Protein AF-A0A6J4FBE4-F1 (afdb_monomer)

pLDDT: mean 83.3, std 17.97, range [42.16, 98.12]

Sequence (80 aa):
MTVSDTRPWQPEAMITPRIPIPEIEVQHAARRLVTLFGCAARTEAAERAARLARLARWPEHDVAMRVLTVVETLAEGRNA

Foldseek 3Di:
DDDDPPDDDDPPPPPPPPPQDDLVVLLVLLVVLCVVQPVCSLVVLVVVLVVCVVVVVVSVSVSSVSSNVSNVVVNVVVVD

Solvent-accessible surface area (backbone atoms only — not comparable to full-atom values): 4790 Å² total; per-residue (Å²): 138,84,86,80,86,77,73,78,86,70,81,75,81,72,69,72,77,76,75,73,82,53,68,69,57,40,52,51,52,20,52,51,39,37,71,76,44,48,90,50,25,55,59,55,32,49,53,50,23,52,52,26,54,77,68,69,37,56,77,60,20,56,52,31,48,55,21,34,53,50,34,49,54,56,55,54,66,73,76,112

Structure (mmCIF, N/CA/C/O backbone):
data_AF-A0A6J4FBE4-F1
#
_entry.id   AF-A0A6J4FBE4-F1
#
loop_
_atom_site.group_PDB
_atom_site.id
_atom_site.type_symbol
_atom_site.label_atom_id
_atom_site.label_alt_id
_atom_site.label_comp_id
_atom_site.label_asym_id
_atom_site.label_entity_id
_atom_site.label_seq_id
_atom_site.pdbx_PDB_ins_code
_atom_site.Cartn_x
_atom_site.Cartn_y
_atom_site.Cartn_z
_atom_site.occupancy
_atom_site.B_iso_or_equiv
_atom_site.auth_seq_id
_atom_site.auth_comp_id
_atom_site.auth_asym_id
_atom_site.auth_atom_id
_atom_site.pdbx_PDB_model_num
ATOM 1 N N . MET A 1 1 ? 25.995 -41.945 -41.390 1.00 42.16 1 MET A N 1
ATOM 2 C CA . MET A 1 1 ? 25.710 -40.552 -41.791 1.00 42.16 1 MET A CA 1
ATOM 3 C C . MET A 1 1 ? 24.945 -39.892 -40.661 1.00 42.16 1 MET A C 1
ATOM 5 O O . MET A 1 1 ? 24.054 -40.514 -40.100 1.00 42.16 1 MET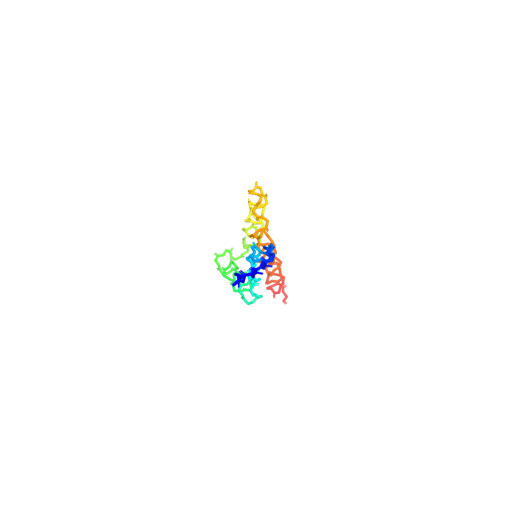 A O 1
ATOM 9 N N . THR A 1 2 ? 25.423 -38.723 -40.258 1.00 46.66 2 THR A N 1
ATOM 10 C CA . THR A 1 2 ? 25.212 -38.068 -38.963 1.00 46.66 2 THR A CA 1
ATOM 11 C C . THR A 1 2 ? 23.848 -37.383 -38.872 1.00 46.66 2 THR A C 1
ATOM 13 O O . THR A 1 2 ? 23.423 -36.720 -39.811 1.00 46.66 2 THR A O 1
ATOM 16 N N . VAL A 1 3 ? 23.182 -37.553 -37.729 1.00 55.00 3 VAL A N 1
ATOM 17 C CA . VAL A 1 3 ? 21.960 -36.853 -37.312 1.00 55.00 3 VAL A CA 1
ATOM 18 C C . VAL A 1 3 ? 22.214 -35.347 -37.177 1.00 55.00 3 VAL A C 1
ATOM 20 O O . VAL A 1 3 ? 23.122 -34.934 -36.459 1.00 55.00 3 VAL A O 1
ATOM 23 N N . SER A 1 4 ? 21.398 -34.525 -37.832 1.00 50.66 4 SER A N 1
ATOM 24 C CA . SER A 1 4 ? 21.334 -33.078 -37.598 1.00 50.66 4 SER A CA 1
ATOM 25 C C . SER A 1 4 ? 19.990 -32.745 -36.957 1.00 50.66 4 SER A C 1
ATOM 27 O O . SER A 1 4 ? 19.039 -32.369 -37.633 1.00 50.66 4 SER A O 1
ATOM 29 N N . ASP A 1 5 ? 19.914 -32.919 -35.634 1.00 53.94 5 ASP A N 1
ATOM 30 C CA . ASP A 1 5 ? 18.827 -32.399 -34.795 1.00 53.94 5 ASP A CA 1
ATOM 31 C C . ASP A 1 5 ? 19.072 -30.895 -34.584 1.00 53.94 5 ASP A C 1
ATOM 33 O O . ASP A 1 5 ? 19.563 -30.444 -33.552 1.00 53.94 5 ASP A O 1
ATOM 37 N N . THR A 1 6 ? 18.823 -30.093 -35.619 1.00 60.88 6 THR A N 1
ATOM 38 C CA . THR A 1 6 ? 18.793 -28.631 -35.502 1.00 60.88 6 THR A CA 1
ATOM 39 C C . THR A 1 6 ? 17.464 -28.216 -34.885 1.00 60.88 6 THR A C 1
ATOM 41 O O . THR A 1 6 ? 16.526 -27.866 -35.601 1.00 60.88 6 THR A O 1
ATOM 44 N N . ARG A 1 7 ? 17.362 -28.247 -33.551 1.00 63.5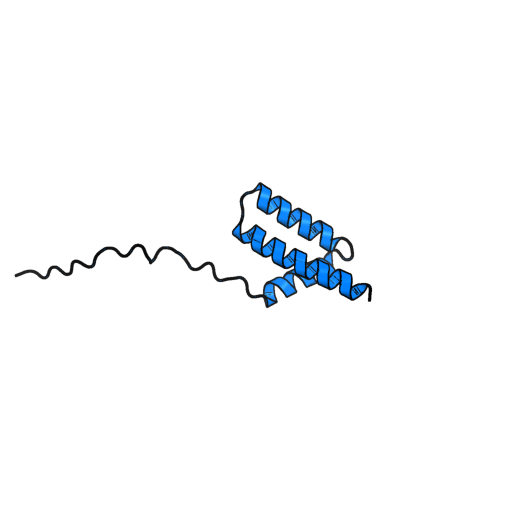3 7 ARG A N 1
ATOM 45 C CA . ARG A 1 7 ? 16.289 -27.512 -32.869 1.00 63.53 7 ARG A CA 1
ATOM 46 C C . ARG A 1 7 ? 16.625 -26.021 -32.913 1.00 63.53 7 ARG A C 1
ATOM 48 O O . ARG A 1 7 ? 17.675 -25.640 -32.393 1.00 63.53 7 ARG A O 1
ATOM 55 N N . PRO A 1 8 ? 15.784 -25.173 -33.527 1.00 63.19 8 PRO A N 1
ATOM 56 C CA . PRO A 1 8 ? 15.990 -23.736 -33.480 1.00 63.19 8 PRO A CA 1
ATOM 57 C C . PRO A 1 8 ? 15.894 -23.261 -32.027 1.00 63.19 8 PRO A C 1
ATOM 59 O O . PRO A 1 8 ? 15.020 -23.690 -31.272 1.00 63.19 8 PRO A O 1
ATOM 62 N N . TRP A 1 9 ? 16.830 -22.396 -31.642 1.00 59.22 9 TRP A N 1
ATOM 63 C CA . TRP A 1 9 ? 16.846 -21.716 -30.352 1.00 59.22 9 TRP A CA 1
ATOM 64 C C . TRP A 1 9 ? 15.484 -21.052 -30.108 1.00 59.22 9 TRP A C 1
ATOM 66 O O . TRP A 1 9 ? 15.049 -20.227 -30.910 1.00 59.22 9 TRP A O 1
ATOM 76 N N . GLN A 1 10 ? 14.795 -21.448 -29.035 1.00 59.88 10 GLN A N 1
ATOM 77 C CA . GLN A 1 10 ? 13.508 -20.875 -28.652 1.00 59.88 10 GLN A CA 1
ATOM 78 C C . GLN A 1 10 ? 13.730 -19.732 -27.641 1.00 59.88 10 GLN A C 1
ATOM 80 O O . GLN A 1 10 ? 14.122 -20.011 -26.506 1.00 59.88 10 GLN A O 1
ATOM 85 N N . PRO A 1 11 ? 13.480 -18.455 -28.005 1.00 58.59 11 PRO A N 1
ATOM 86 C CA . PRO A 1 11 ? 13.625 -17.302 -27.099 1.00 58.59 11 PRO A CA 1
ATOM 87 C C . PRO A 1 11 ? 12.637 -17.290 -25.922 1.00 58.59 11 PRO A C 1
ATOM 89 O O . PRO A 1 11 ? 12.742 -16.462 -25.019 1.00 58.59 11 PRO A O 1
ATOM 92 N N . GLU A 1 12 ? 11.650 -18.181 -25.934 1.00 53.59 12 GLU A N 1
ATOM 93 C CA . GLU A 1 12 ? 10.444 -18.121 -25.098 1.00 53.59 12 GLU A CA 1
ATOM 94 C C . GLU A 1 12 ? 10.712 -18.510 -23.633 1.00 53.59 12 GLU A C 1
ATOM 96 O O . GLU A 1 12 ? 9.899 -18.246 -22.750 1.00 53.59 12 GLU A O 1
ATOM 101 N N . ALA A 1 1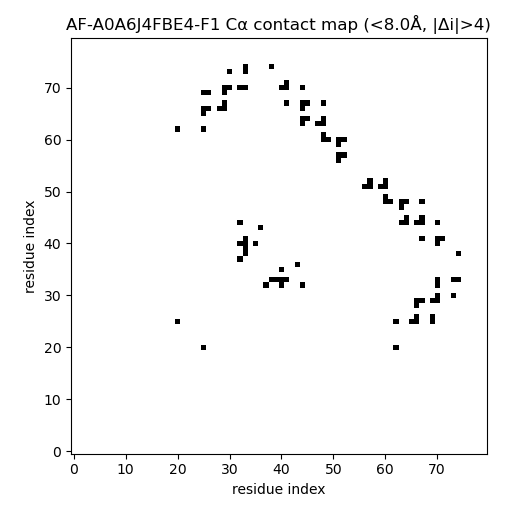3 ? 11.882 -19.090 -23.348 1.00 49.72 13 ALA A N 1
ATOM 102 C CA . ALA A 1 13 ? 12.235 -19.628 -22.036 1.00 49.72 13 ALA A CA 1
ATOM 103 C C . ALA A 1 13 ? 12.793 -18.599 -21.027 1.00 49.72 13 ALA A C 1
ATOM 105 O O . ALA A 1 13 ? 13.141 -18.984 -19.912 1.00 49.72 13 ALA A O 1
ATOM 106 N N . MET A 1 14 ? 12.903 -17.310 -21.373 1.00 49.34 14 MET A N 1
ATOM 107 C CA . MET A 1 14 ? 13.501 -16.296 -20.479 1.00 49.34 14 MET A CA 1
ATOM 108 C C . MET A 1 14 ? 12.544 -15.201 -19.999 1.00 49.34 14 MET A C 1
ATOM 110 O O . MET A 1 14 ? 12.982 -14.239 -19.368 1.00 49.34 14 MET A O 1
ATOM 114 N N . ILE A 1 15 ? 11.237 -15.350 -20.215 1.00 57.94 15 ILE A N 1
ATOM 115 C CA . ILE A 1 15 ? 10.252 -14.586 -19.445 1.00 57.94 15 ILE A CA 1
ATOM 116 C C . ILE A 1 15 ? 9.924 -15.442 -18.233 1.00 57.94 15 ILE A C 1
ATOM 118 O O . ILE A 1 15 ? 8.992 -16.240 -18.259 1.00 57.94 15 ILE A O 1
ATOM 122 N N . THR A 1 16 ? 10.720 -15.323 -17.171 1.00 56.00 16 THR A N 1
ATOM 123 C CA . THR A 1 16 ? 10.342 -15.891 -15.878 1.00 56.00 16 THR A CA 1
ATOM 124 C C . THR A 1 16 ? 8.952 -15.341 -15.559 1.00 56.00 16 THR A C 1
ATOM 126 O O . THR A 1 16 ? 8.823 -14.116 -15.440 1.00 56.00 16 THR A O 1
ATOM 129 N N . PRO A 1 17 ? 7.896 -16.171 -15.475 1.00 54.38 17 PRO A N 1
ATOM 130 C CA . PRO A 1 17 ? 6.583 -15.661 -15.135 1.00 54.38 17 PRO A CA 1
ATOM 131 C C . PRO A 1 17 ? 6.719 -15.028 -13.755 1.00 54.38 17 PRO A C 1
ATOM 133 O O . PRO A 1 17 ? 7.022 -15.706 -12.772 1.00 54.38 17 PRO A O 1
ATOM 136 N N . ARG A 1 18 ? 6.571 -13.700 -13.685 1.00 65.25 18 ARG A N 1
ATOM 137 C CA . ARG A 1 18 ? 6.427 -13.010 -12.407 1.00 65.25 18 ARG A CA 1
ATOM 138 C C . ARG A 1 18 ? 5.135 -13.543 -11.822 1.00 65.25 18 ARG A C 1
ATOM 140 O O . ARG A 1 18 ? 4.064 -13.143 -12.266 1.00 65.25 18 ARG A O 1
ATOM 147 N N . ILE A 1 19 ? 5.250 -14.509 -10.911 1.00 69.81 19 ILE A N 1
ATOM 148 C CA . ILE A 1 19 ? 4.102 -15.107 -10.239 1.00 69.81 19 ILE A CA 1
ATOM 149 C C . ILE A 1 19 ? 3.317 -13.935 -9.641 1.00 69.81 19 ILE A C 1
ATOM 151 O O . ILE A 1 19 ? 3.873 -13.204 -8.815 1.00 69.81 19 ILE A O 1
ATOM 155 N N . PRO A 1 20 ? 2.083 -13.680 -10.106 1.00 77.56 20 PRO A N 1
ATOM 156 C CA . PRO A 1 20 ? 1.314 -12.553 -9.617 1.00 77.56 20 PRO A CA 1
ATOM 157 C C . PRO A 1 20 ? 1.094 -12.739 -8.118 1.00 77.56 20 PRO A C 1
ATOM 159 O O . PRO A 1 20 ? 0.723 -13.825 -7.672 1.00 77.56 20 PRO A O 1
ATOM 162 N N . ILE A 1 21 ? 1.337 -11.685 -7.334 1.00 84.50 21 ILE A N 1
ATOM 163 C CA . ILE A 1 21 ?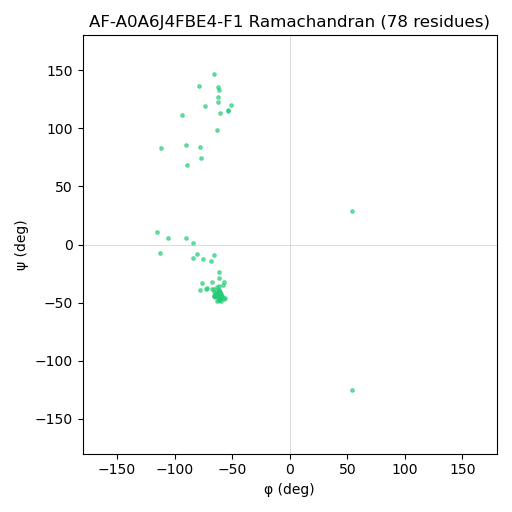 1.091 -11.747 -5.892 1.00 84.50 21 ILE A CA 1
ATOM 164 C C . ILE A 1 21 ? -0.410 -11.981 -5.682 1.00 84.50 21 ILE A C 1
ATOM 166 O O . ILE A 1 21 ? -1.220 -11.186 -6.193 1.00 84.50 21 ILE A O 1
ATOM 170 N N . PRO A 1 22 ? -0.786 -13.064 -4.976 1.00 91.38 22 PRO A N 1
ATOM 171 C CA . PRO A 1 22 ? -2.179 -13.421 -4.799 1.00 91.38 22 PRO A CA 1
ATOM 172 C C . PRO A 1 22 ? -2.886 -12.354 -3.966 1.00 91.38 22 PRO A C 1
ATOM 174 O O . PRO A 1 22 ? -2.304 -11.738 -3.075 1.00 91.38 22 PRO A O 1
ATOM 177 N N . GLU A 1 23 ? -4.165 -12.138 -4.256 1.00 91.50 23 GLU A N 1
ATOM 178 C CA . GLU A 1 23 ? -4.962 -11.078 -3.629 1.00 91.50 23 GLU A CA 1
ATOM 179 C C . GLU A 1 23 ? -4.994 -11.187 -2.095 1.00 91.50 23 GLU A C 1
ATOM 181 O O . GLU A 1 23 ? -4.974 -10.180 -1.393 1.00 91.50 23 GLU A O 1
ATOM 186 N N . ILE A 1 24 ? -4.943 -12.409 -1.557 1.00 93.56 24 ILE A N 1
ATOM 187 C CA . ILE A 1 24 ? -4.898 -12.649 -0.110 1.00 93.56 24 ILE A CA 1
ATOM 188 C C . ILE A 1 24 ? -3.655 -12.044 0.563 1.00 93.56 24 ILE A C 1
ATOM 190 O O . ILE A 1 24 ? -3.752 -11.520 1.671 1.00 93.56 24 ILE A O 1
ATOM 194 N N . GLU A 1 25 ? -2.505 -12.051 -0.114 1.00 94.81 25 GLU A N 1
ATOM 195 C CA . GLU A 1 25 ? -1.264 -11.460 0.401 1.00 94.81 25 GLU A CA 1
ATOM 196 C C . GLU A 1 25 ? -1.347 -9.930 0.402 1.00 94.81 25 GLU A C 1
ATOM 198 O O . GLU A 1 25 ? -0.918 -9.282 1.357 1.00 94.81 25 GLU A O 1
ATOM 203 N N . VAL A 1 26 ? -1.977 -9.344 -0.624 1.00 95.19 26 VAL A N 1
ATOM 204 C CA . VAL A 1 26 ? -2.254 -7.899 -0.687 1.00 95.19 26 VAL A CA 1
ATOM 205 C C . VAL A 1 26 ? -3.166 -7.484 0.468 1.00 95.19 26 VAL A C 1
ATOM 207 O O . VAL A 1 26 ? -2.856 -6.536 1.193 1.00 95.19 26 VAL A O 1
ATOM 210 N N . GLN A 1 27 ? -4.249 -8.230 0.699 1.00 95.50 27 GLN A N 1
ATOM 211 C CA . GLN A 1 27 ? -5.172 -7.970 1.803 1.00 95.50 27 GLN A CA 1
ATOM 212 C C . GLN A 1 27 ? -4.500 -8.120 3.169 1.00 95.50 27 GLN A C 1
ATOM 214 O O . GLN A 1 27 ? -4.714 -7.295 4.061 1.00 95.50 27 GLN A O 1
ATOM 219 N N . HIS A 1 28 ? -3.670 -9.147 3.348 1.00 96.19 28 HIS A N 1
ATOM 220 C CA . HIS A 1 28 ? -2.941 -9.355 4.592 1.00 96.19 28 HIS A CA 1
ATOM 221 C C . HIS A 1 28 ? -1.927 -8.230 4.845 1.00 96.19 28 HIS A C 1
ATOM 223 O O . HIS A 1 28 ? -1.865 -7.692 5.954 1.00 96.19 28 HIS A O 1
ATOM 229 N N . ALA A 1 29 ? -1.189 -7.804 3.817 1.00 95.75 29 ALA A N 1
ATOM 230 C CA . ALA A 1 29 ? -0.274 -6.671 3.903 1.00 95.75 29 ALA A CA 1
ATOM 231 C C . ALA A 1 29 ? -1.001 -5.368 4.276 1.00 95.75 29 ALA A C 1
ATOM 233 O O . ALA A 1 29 ? -0.556 -4.666 5.186 1.00 95.75 29 ALA A O 1
ATOM 234 N N . ALA A 1 30 ? -2.141 -5.082 3.641 1.00 96.00 30 ALA A N 1
ATOM 235 C CA . ALA A 1 30 ? -2.965 -3.913 3.945 1.00 96.00 30 ALA A CA 1
ATOM 236 C C . ALA A 1 30 ? -3.483 -3.932 5.391 1.00 96.00 30 ALA A C 1
ATOM 238 O O . ALA A 1 30 ? -3.334 -2.950 6.119 1.00 96.00 30 ALA A O 1
ATOM 239 N N . ARG A 1 31 ? -4.017 -5.072 5.851 1.00 95.38 31 ARG A N 1
ATOM 240 C CA . ARG A 1 31 ? -4.473 -5.242 7.240 1.00 95.38 31 ARG A CA 1
ATOM 241 C C . ARG A 1 31 ? -3.344 -5.014 8.237 1.00 95.38 31 ARG A C 1
ATOM 243 O O . ARG A 1 31 ? -3.540 -4.291 9.207 1.00 95.38 31 ARG A O 1
ATOM 250 N N . ARG A 1 32 ? -2.155 -5.569 7.984 1.00 95.94 32 ARG A N 1
ATOM 251 C CA . ARG A 1 32 ? -0.978 -5.338 8.835 1.00 95.94 32 ARG A CA 1
ATOM 252 C C . ARG A 1 32 ? -0.592 -3.863 8.892 1.00 95.94 32 ARG A C 1
ATOM 254 O O . ARG A 1 32 ? -0.288 -3.372 9.973 1.00 95.94 32 ARG A O 1
ATOM 261 N N . LEU A 1 33 ? -0.633 -3.160 7.762 1.00 95.19 33 LEU A N 1
ATOM 262 C CA . LEU A 1 33 ? -0.391 -1.716 7.692 1.00 95.19 33 LEU A CA 1
ATOM 263 C C . LEU A 1 33 ? -1.392 -0.942 8.562 1.00 95.19 33 LEU A C 1
ATOM 265 O O . LEU A 1 33 ? -0.981 -0.147 9.403 1.00 95.19 33 LEU A O 1
ATOM 269 N N . VAL A 1 34 ? -2.689 -1.234 8.438 1.00 94.69 34 VAL A N 1
ATOM 270 C CA . VAL A 1 34 ? -3.739 -0.615 9.268 1.00 94.69 34 VAL A CA 1
ATOM 271 C C . VAL A 1 34 ? -3.564 -0.943 10.752 1.00 94.69 34 VAL A C 1
ATOM 273 O O . VAL A 1 34 ? -3.754 -0.073 11.597 1.00 94.69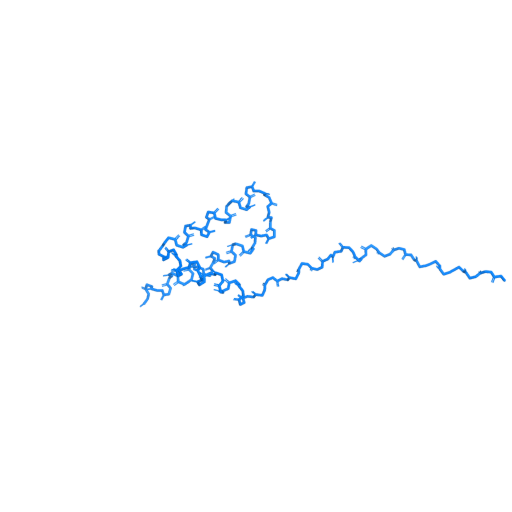 34 VAL A O 1
ATOM 276 N N . THR A 1 35 ? -3.179 -2.171 11.098 1.00 94.75 35 THR A N 1
ATOM 277 C CA . THR A 1 35 ? -2.920 -2.558 12.492 1.00 94.75 35 THR A CA 1
ATOM 278 C C . THR A 1 35 ? -1.720 -1.821 13.085 1.00 94.75 35 THR A C 1
ATOM 280 O O . THR A 1 35 ? -1.785 -1.408 14.238 1.00 94.75 35 THR A O 1
ATOM 283 N N . LEU A 1 36 ? -0.638 -1.653 12.321 1.00 95.19 36 LEU A N 1
ATOM 284 C CA . LEU A 1 36 ? 0.594 -1.028 12.808 1.00 95.19 36 LEU A CA 1
ATOM 285 C C . LEU A 1 36 ? 0.497 0.498 12.884 1.00 95.19 36 LEU A C 1
ATOM 287 O O . LEU A 1 36 ? 1.008 1.092 13.828 1.00 95.19 36 LEU A O 1
ATOM 291 N N . PHE A 1 37 ? -0.147 1.126 11.900 1.00 93.75 37 PHE A N 1
ATOM 292 C CA . PHE A 1 37 ? -0.124 2.582 11.729 1.00 93.75 37 PHE A CA 1
ATOM 293 C C . PHE A 1 37 ? -1.481 3.253 11.973 1.00 93.75 37 PHE A C 1
ATOM 295 O O . PHE A 1 37 ? -1.563 4.481 12.006 1.00 93.75 37 PHE A O 1
ATOM 302 N N . GLY A 1 38 ? -2.560 2.484 12.156 1.00 90.62 38 GLY A N 1
ATOM 303 C CA . GLY A 1 38 ? -3.896 3.021 12.412 1.00 90.62 38 GLY A CA 1
ATOM 304 C C . GLY A 1 38 ? -4.319 4.027 11.341 1.00 90.62 38 GLY A C 1
ATOM 305 O O . GLY A 1 38 ? -4.270 3.736 10.147 1.00 90.62 38 GLY A O 1
ATOM 306 N N . CYS A 1 39 ? -4.695 5.234 11.770 1.00 87.94 39 CYS A N 1
ATOM 307 C CA . CYS A 1 39 ? -5.097 6.321 10.873 1.00 87.94 39 CYS A CA 1
ATOM 308 C C . CYS A 1 39 ? -3.981 6.772 9.912 1.00 87.94 39 CYS A C 1
ATOM 310 O O . CYS A 1 39 ? -4.282 7.295 8.843 1.00 87.94 39 CYS A O 1
ATOM 312 N N . ALA A 1 40 ? -2.706 6.551 10.252 1.00 94.06 40 ALA A N 1
ATOM 313 C CA . ALA A 1 40 ? -1.574 6.916 9.398 1.00 94.06 40 ALA A CA 1
ATOM 314 C C . ALA A 1 40 ? -1.295 5.895 8.278 1.00 94.06 40 ALA A C 1
ATOM 316 O O . ALA A 1 40 ? -0.499 6.172 7.382 1.00 94.06 40 ALA A O 1
ATOM 317 N N . ALA A 1 41 ? -1.961 4.734 8.277 1.00 94.75 41 ALA A N 1
ATOM 318 C CA . ALA A 1 41 ? -1.690 3.657 7.322 1.00 94.75 41 ALA A CA 1
ATOM 319 C C . ALA A 1 41 ? -1.849 4.078 5.852 1.00 94.75 41 ALA A C 1
ATOM 321 O O . ALA A 1 41 ? -1.092 3.615 4.999 1.00 94.75 41 ALA A O 1
ATOM 322 N N . ARG A 1 42 ? -2.802 4.975 5.552 1.00 94.94 42 ARG A N 1
ATOM 323 C CA . ARG A 1 42 ? -3.000 5.509 4.195 1.00 94.94 42 ARG A CA 1
ATOM 324 C C . ARG A 1 42 ? -1.779 6.295 3.723 1.00 94.94 42 ARG A C 1
ATOM 326 O O . ARG A 1 42 ? -1.282 6.052 2.627 1.00 94.94 42 ARG A O 1
ATOM 333 N N . THR A 1 43 ? -1.286 7.203 4.563 1.00 96.25 43 THR A N 1
ATOM 334 C CA . THR A 1 43 ? -0.108 8.028 4.268 1.00 96.25 43 THR A CA 1
ATOM 335 C C . THR A 1 43 ? 1.125 7.154 4.060 1.00 96.25 43 THR A C 1
ATOM 337 O O . THR A 1 43 ? 1.800 7.285 3.045 1.00 96.25 43 THR A O 1
ATOM 340 N N . GLU A 1 44 ? 1.360 6.187 4.948 1.00 97.06 44 GLU A N 1
ATOM 341 C CA . GLU A 1 44 ? 2.489 5.252 4.846 1.00 97.06 44 GLU A CA 1
ATOM 342 C C . GLU A 1 44 ? 2.457 4.417 3.555 1.00 97.06 44 GLU A C 1
ATOM 344 O O . GLU A 1 44 ? 3.472 4.259 2.867 1.00 97.06 44 GLU A O 1
ATOM 349 N N . ALA A 1 45 ? 1.283 3.897 3.181 1.00 96.62 45 ALA A N 1
ATOM 350 C CA . ALA A 1 45 ? 1.116 3.143 1.941 1.00 96.62 45 ALA A CA 1
ATOM 351 C C . ALA A 1 45 ? 1.366 4.022 0.699 1.00 96.62 45 ALA A C 1
ATOM 353 O O . ALA A 1 45 ? 2.069 3.597 -0.225 1.00 96.62 45 ALA A O 1
ATOM 354 N N . ALA A 1 46 ? 0.866 5.262 0.702 1.00 97.50 46 ALA A N 1
ATOM 355 C CA . ALA A 1 46 ? 1.071 6.222 -0.380 1.00 97.50 46 ALA A CA 1
ATOM 356 C C . ALA A 1 46 ? 2.548 6.623 -0.530 1.00 97.50 46 ALA A C 1
ATOM 358 O O . ALA A 1 46 ? 3.094 6.597 -1.636 1.00 97.50 46 ALA A O 1
ATOM 359 N N . GLU A 1 47 ? 3.234 6.920 0.575 1.00 97.94 47 GLU A N 1
ATOM 360 C CA . GLU A 1 47 ? 4.664 7.239 0.565 1.00 97.94 47 GLU A CA 1
ATOM 361 C C . GLU A 1 47 ? 5.508 6.077 0.043 1.00 97.94 47 GLU A C 1
ATOM 363 O O . GLU A 1 47 ? 6.469 6.278 -0.709 1.00 97.94 47 GLU A O 1
ATOM 368 N N . ARG A 1 48 ? 5.144 4.842 0.403 1.00 96.44 48 ARG A N 1
ATOM 369 C CA . ARG A 1 48 ? 5.832 3.647 -0.084 1.00 96.44 48 ARG A CA 1
ATOM 370 C C . ARG A 1 48 ? 5.649 3.455 -1.587 1.00 96.44 48 ARG A C 1
ATOM 372 O O . ARG A 1 48 ? 6.641 3.201 -2.274 1.00 96.44 48 ARG A O 1
ATOM 379 N N . ALA A 1 49 ? 4.433 3.620 -2.104 1.00 97.44 49 ALA A N 1
ATOM 380 C CA . ALA A 1 49 ? 4.171 3.563 -3.540 1.00 97.44 49 ALA A CA 1
ATOM 381 C C . ALA A 1 49 ? 4.955 4.653 -4.294 1.00 97.44 49 ALA A C 1
ATOM 383 O O . ALA A 1 49 ? 5.648 4.350 -5.270 1.00 97.44 49 ALA A O 1
ATOM 384 N N . ALA A 1 50 ? 4.942 5.892 -3.793 1.00 97.75 50 ALA A N 1
ATOM 385 C CA . ALA A 1 50 ? 5.689 7.007 -4.373 1.00 97.75 50 ALA A CA 1
ATOM 386 C C . ALA A 1 50 ? 7.207 6.760 -4.368 1.00 97.75 50 ALA A C 1
ATOM 388 O O . ALA A 1 50 ? 7.896 7.037 -5.351 1.00 97.75 50 ALA A O 1
ATOM 389 N N . ARG A 1 51 ? 7.748 6.190 -3.284 1.00 98.12 51 ARG A N 1
ATOM 390 C CA . ARG A 1 51 ? 9.169 5.826 -3.191 1.00 98.12 51 ARG A CA 1
ATOM 391 C C . ARG A 1 51 ? 9.561 4.791 -4.243 1.00 98.12 51 ARG A C 1
ATOM 393 O O . ARG A 1 51 ? 10.616 4.926 -4.853 1.00 98.12 51 ARG A O 1
ATOM 400 N N . LEU A 1 52 ? 8.723 3.782 -4.476 1.00 97.69 52 LEU A N 1
ATOM 401 C CA . LEU A 1 52 ? 8.980 2.747 -5.482 1.00 97.69 52 LEU A CA 1
ATOM 402 C C . LEU A 1 52 ? 8.923 3.304 -6.909 1.00 97.69 52 LEU A C 1
ATOM 404 O O . LEU A 1 52 ? 9.791 2.965 -7.714 1.00 97.69 52 LEU A O 1
ATOM 408 N N . ALA A 1 53 ? 7.994 4.223 -7.187 1.00 96.81 53 ALA A N 1
ATOM 409 C CA . ALA A 1 53 ? 7.942 4.941 -8.460 1.00 96.81 53 ALA A CA 1
ATOM 410 C C . ALA A 1 53 ? 9.219 5.762 -8.705 1.00 96.81 53 ALA A C 1
ATOM 412 O O . ALA A 1 53 ? 9.817 5.675 -9.774 1.00 96.81 53 ALA A O 1
ATOM 413 N N . ARG A 1 54 ? 9.704 6.499 -7.692 1.00 98.00 54 ARG A N 1
ATOM 414 C CA . ARG A 1 54 ? 10.962 7.273 -7.788 1.00 98.00 54 ARG A CA 1
ATOM 415 C C . ARG A 1 54 ? 12.187 6.398 -8.060 1.00 98.00 54 ARG A C 1
ATOM 417 O O . ARG A 1 54 ? 13.140 6.870 -8.666 1.00 98.00 54 ARG A O 1
ATOM 424 N N . LEU A 1 55 ? 12.160 5.141 -7.623 1.00 97.94 55 LEU A N 1
ATOM 425 C CA . LEU A 1 55 ? 13.217 4.155 -7.860 1.00 97.94 55 LEU A CA 1
ATOM 426 C C . LEU A 1 55 ? 13.010 3.339 -9.149 1.00 97.94 55 LEU A C 1
ATOM 428 O O . LEU A 1 55 ? 13.755 2.389 -9.373 1.00 97.94 55 LEU A O 1
ATOM 432 N N . ALA A 1 56 ? 11.998 3.662 -9.964 1.00 96.56 56 ALA A N 1
ATOM 433 C CA . ALA A 1 56 ? 11.607 2.911 -11.162 1.00 96.56 56 ALA A CA 1
ATOM 434 C C . ALA A 1 56 ? 11.348 1.407 -10.907 1.00 96.56 56 ALA A C 1
ATOM 436 O O . ALA A 1 56 ? 11.518 0.564 -11.790 1.00 96.56 56 ALA A O 1
ATOM 437 N N . ARG A 1 57 ? 10.916 1.053 -9.688 1.00 94.75 57 ARG A N 1
ATOM 438 C CA . ARG A 1 57 ? 10.573 -0.320 -9.279 1.00 94.75 57 ARG A CA 1
ATOM 439 C C . ARG A 1 57 ? 9.104 -0.610 -9.565 1.00 94.75 57 ARG A C 1
ATOM 441 O O . ARG A 1 57 ? 8.294 -0.715 -8.648 1.00 94.75 57 ARG A O 1
ATOM 448 N N . TRP A 1 58 ? 8.762 -0.678 -10.849 1.00 92.38 58 TRP A N 1
ATOM 449 C CA . TRP A 1 58 ? 7.374 -0.788 -11.313 1.00 92.38 58 TRP A CA 1
ATOM 450 C C . TRP A 1 58 ? 6.615 -2.017 -10.794 1.00 92.38 58 TRP A C 1
ATOM 452 O O . TRP A 1 58 ? 5.516 -1.836 -10.284 1.00 92.38 58 TRP A O 1
ATOM 462 N N . PRO A 1 59 ? 7.179 -3.239 -10.797 1.00 92.69 59 PRO A N 1
ATOM 463 C CA . PRO A 1 59 ? 6.448 -4.414 -10.313 1.00 92.69 59 PRO A CA 1
ATOM 464 C C . PRO A 1 59 ? 6.057 -4.299 -8.838 1.00 92.69 59 PRO A C 1
ATOM 466 O O . PRO A 1 59 ? 4.962 -4.679 -8.432 1.00 92.69 59 PRO A O 1
ATOM 469 N N . GLU A 1 60 ? 6.953 -3.761 -8.016 1.00 92.81 60 GLU A N 1
ATOM 470 C CA . GLU A 1 60 ? 6.690 -3.532 -6.602 1.00 92.81 60 GLU A CA 1
ATOM 471 C C . GLU A 1 60 ? 5.789 -2.320 -6.379 1.00 92.81 60 GLU A C 1
ATOM 473 O O . GLU A 1 60 ? 4.997 -2.324 -5.437 1.00 92.81 60 GLU A O 1
ATOM 478 N N . HIS A 1 61 ? 5.895 -1.294 -7.226 1.00 95.75 61 HIS A N 1
ATOM 479 C CA . HIS A 1 61 ? 4.990 -0.151 -7.222 1.00 95.75 61 HIS A CA 1
ATOM 480 C C . HIS A 1 61 ? 3.547 -0.596 -7.486 1.00 95.75 61 HIS A C 1
ATOM 482 O O . HIS A 1 61 ? 2.664 -0.220 -6.722 1.00 95.75 61 HIS A O 1
ATOM 488 N N . ASP A 1 62 ? 3.316 -1.465 -8.471 1.00 94.88 62 ASP A N 1
ATOM 489 C CA . ASP A 1 62 ? 1.982 -1.984 -8.794 1.00 94.88 62 ASP A CA 1
ATOM 490 C C . ASP A 1 62 ? 1.370 -2.743 -7.608 1.00 94.88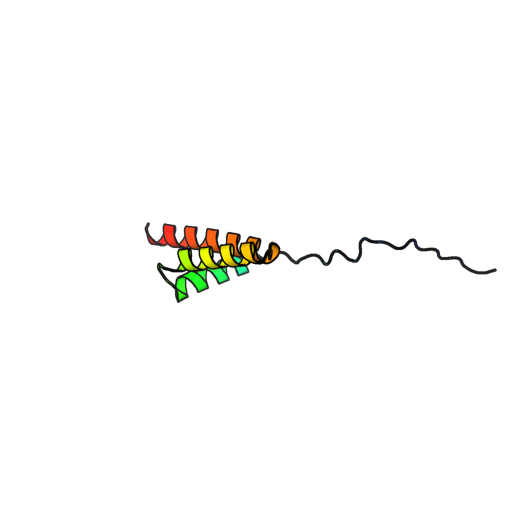 62 ASP A C 1
ATOM 492 O O . ASP A 1 62 ? 0.202 -2.557 -7.258 1.00 94.88 62 ASP A O 1
ATOM 496 N N . VAL A 1 63 ? 2.174 -3.561 -6.919 1.00 94.75 63 VAL A N 1
ATOM 497 C CA . VAL A 1 63 ? 1.746 -4.233 -5.682 1.00 94.75 63 VAL A CA 1
ATOM 498 C C . VAL A 1 63 ? 1.454 -3.215 -4.577 1.00 94.75 63 VAL A C 1
ATOM 500 O O . VAL A 1 63 ? 0.445 -3.341 -3.885 1.00 94.75 63 VAL A O 1
ATOM 503 N N . ALA A 1 64 ? 2.302 -2.198 -4.405 1.00 96.38 64 ALA A N 1
ATOM 504 C CA . ALA A 1 64 ? 2.101 -1.163 -3.394 1.00 96.38 64 ALA A CA 1
ATOM 505 C C . ALA A 1 64 ? 0.827 -0.342 -3.646 1.00 96.38 64 ALA A C 1
ATOM 507 O O . ALA A 1 64 ? 0.121 -0.023 -2.692 1.00 96.38 64 ALA A O 1
ATOM 508 N N . MET A 1 65 ? 0.494 -0.065 -4.908 1.00 97.69 65 MET A N 1
ATOM 509 C CA . MET A 1 65 ? -0.757 0.593 -5.290 1.00 97.69 65 MET A CA 1
ATOM 510 C C . MET A 1 65 ? -1.972 -0.272 -4.952 1.00 97.69 65 MET A C 1
ATOM 512 O O . MET A 1 65 ? -2.921 0.228 -4.356 1.00 97.69 65 MET A O 1
ATOM 516 N N . ARG A 1 66 ? -1.922 -1.583 -5.228 1.00 97.00 66 ARG A N 1
ATOM 517 C CA . ARG A 1 66 ? -2.988 -2.517 -4.817 1.00 97.00 66 ARG A CA 1
ATOM 518 C C . ARG A 1 66 ? -3.172 -2.538 -3.297 1.00 97.00 66 ARG A C 1
ATOM 520 O O . ARG A 1 66 ? -4.300 -2.500 -2.815 1.00 97.00 66 ARG A O 1
ATOM 527 N N . VAL A 1 67 ? -2.075 -2.555 -2.534 1.00 96.75 67 VAL A N 1
ATOM 528 C CA . VAL A 1 67 ? -2.127 -2.477 -1.063 1.00 96.75 67 VAL A CA 1
ATOM 529 C C . VAL A 1 67 ? -2.750 -1.158 -0.604 1.00 96.75 67 VAL A C 1
ATOM 531 O O . VAL A 1 67 ? -3.608 -1.183 0.276 1.00 96.75 67 VAL A O 1
ATOM 534 N N . LEU A 1 68 ? -2.361 -0.024 -1.197 1.00 97.31 68 LEU A N 1
ATOM 535 C CA . LEU A 1 68 ? -2.931 1.288 -0.884 1.00 97.31 68 LEU A CA 1
ATOM 536 C C . LEU A 1 68 ? -4.449 1.308 -1.099 1.00 97.31 68 LEU A C 1
ATOM 538 O O . LEU A 1 68 ? -5.166 1.720 -0.193 1.00 97.31 68 LEU A O 1
ATOM 542 N N . THR A 1 69 ? -4.941 0.793 -2.229 1.00 96.50 69 THR A N 1
ATOM 543 C CA . THR A 1 69 ? -6.385 0.711 -2.501 1.00 96.50 69 THR A CA 1
ATOM 544 C C . THR A 1 69 ? -7.122 -0.061 -1.407 1.00 96.50 69 THR A C 1
ATOM 546 O O . THR A 1 69 ? -8.131 0.411 -0.889 1.00 96.50 69 THR A O 1
ATOM 549 N N . VAL A 1 70 ? -6.597 -1.216 -0.985 1.00 96.31 70 VAL A N 1
ATOM 550 C CA . VAL A 1 70 ? -7.221 -1.999 0.094 1.00 96.31 70 VAL A CA 1
ATOM 551 C C . VAL A 1 70 ? -7.166 -1.255 1.434 1.00 96.31 70 VAL A C 1
ATOM 553 O O . VAL A 1 70 ? -8.130 -1.302 2.195 1.00 96.31 70 VAL A O 1
ATOM 556 N N . VAL A 1 71 ? -6.071 -0.551 1.741 1.00 95.62 71 VAL A N 1
ATOM 557 C CA . VAL A 1 71 ? -5.968 0.286 2.951 1.00 95.62 71 VAL A CA 1
ATOM 558 C C . VAL A 1 71 ? -7.033 1.385 2.953 1.00 95.62 71 VAL A C 1
ATOM 560 O O . VAL A 1 71 ? -7.661 1.604 3.988 1.00 95.62 71 VAL A O 1
ATOM 563 N N . GLU A 1 72 ? -7.261 2.047 1.818 1.00 93.38 72 GLU A N 1
ATOM 564 C CA . GLU A 1 72 ? -8.295 3.078 1.675 1.00 93.38 72 GLU A CA 1
ATOM 565 C C . GLU A 1 72 ? -9.693 2.500 1.920 1.00 93.38 72 GLU A C 1
ATOM 567 O O . GLU A 1 72 ? -10.420 3.017 2.768 1.00 93.38 72 GLU A O 1
ATOM 572 N N . THR A 1 73 ? -10.021 1.356 1.311 1.00 92.56 73 THR A N 1
ATOM 573 C CA . THR A 1 73 ? -11.304 0.670 1.542 1.00 92.56 73 THR A CA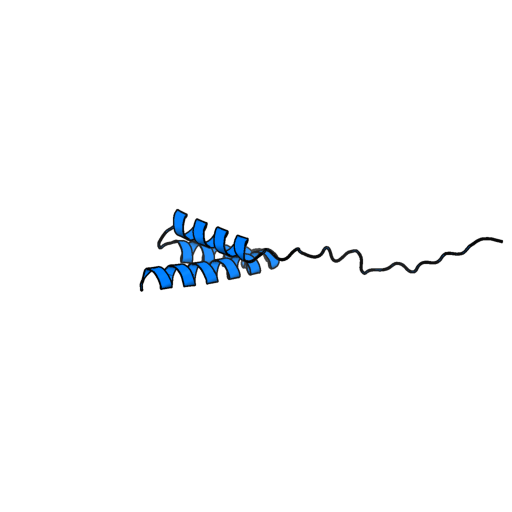 1
ATOM 574 C C . THR A 1 73 ? -11.498 0.261 3.008 1.00 92.56 73 THR A C 1
ATOM 576 O O . THR A 1 73 ? -12.585 0.407 3.567 1.00 92.56 73 THR A O 1
ATOM 579 N N . LEU A 1 74 ? -10.448 -0.241 3.670 1.00 89.94 74 LEU A N 1
ATOM 580 C CA . LEU A 1 74 ? -10.509 -0.616 5.088 1.00 89.94 74 LEU A CA 1
ATOM 581 C C . LEU A 1 74 ? -10.684 0.598 6.013 1.00 89.94 74 LEU A C 1
ATOM 583 O O . L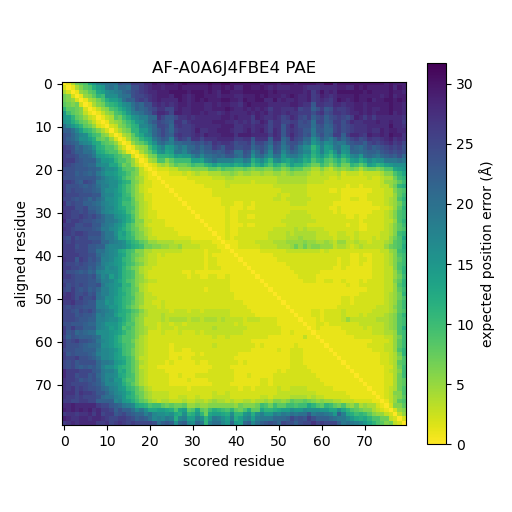EU A 1 74 ? -11.303 0.473 7.070 1.00 89.94 74 LEU A O 1
ATOM 587 N N . ALA A 1 75 ? -10.126 1.751 5.643 1.00 82.75 75 ALA A N 1
ATOM 588 C CA . ALA A 1 75 ? -10.277 2.990 6.398 1.00 82.75 75 ALA A CA 1
ATOM 589 C C . ALA A 1 75 ? -11.689 3.579 6.248 1.00 82.75 75 ALA A C 1
ATOM 591 O O . ALA A 1 75 ? -12.256 4.050 7.232 1.00 82.75 75 ALA A O 1
ATOM 592 N N . GLU A 1 76 ? -12.276 3.501 5.052 1.00 79.81 76 GLU A N 1
ATOM 593 C CA . GLU A 1 76 ? -13.655 3.928 4.783 1.00 79.81 76 GLU A CA 1
ATOM 594 C C . GLU A 1 76 ? -14.673 3.055 5.528 1.00 79.81 76 GLU A C 1
ATOM 596 O O . GLU A 1 76 ? -15.561 3.579 6.196 1.00 79.81 76 GLU A O 1
ATOM 601 N N . GLY A 1 77 ? -14.490 1.729 5.521 1.00 68.25 77 GLY A N 1
ATOM 602 C CA . GLY A 1 77 ? -15.359 0.795 6.246 1.00 68.25 77 GLY A CA 1
ATOM 603 C C . GLY A 1 77 ? -15.264 0.868 7.777 1.00 68.25 77 GLY A C 1
ATOM 604 O O . GLY A 1 77 ? -16.121 0.321 8.460 1.00 68.25 77 GLY A O 1
ATOM 605 N N . ARG A 1 78 ? -14.241 1.532 8.336 1.00 57.34 78 ARG A N 1
ATOM 606 C CA . ARG A 1 78 ? -14.135 1.817 9.783 1.00 57.34 78 ARG A CA 1
ATOM 607 C C . ARG A 1 78 ? -14.896 3.074 10.222 1.00 57.34 78 ARG A C 1
ATOM 609 O O . ARG A 1 78 ? -15.012 3.291 11.423 1.00 57.34 78 ARG A O 1
ATOM 616 N N . ASN A 1 79 ? -15.356 3.898 9.278 1.00 49.19 79 ASN A N 1
ATOM 617 C CA . ASN A 1 79 ? -16.104 5.139 9.522 1.00 49.19 79 ASN A CA 1
ATOM 618 C C . ASN A 1 79 ? -17.612 5.009 9.213 1.00 49.19 79 ASN A C 1
ATOM 620 O O . ASN A 1 79 ? -18.318 6.016 9.266 1.00 49.19 79 ASN A O 1
ATOM 624 N N . ALA A 1 80 ? -18.087 3.804 8.876 1.00 48.09 80 ALA A N 1
ATOM 625 C CA . ALA A 1 80 ? -19.500 3.460 8.694 1.00 48.09 80 ALA A CA 1
ATOM 626 C C . ALA A 1 80 ? -20.051 2.765 9.946 1.00 48.09 80 ALA A C 1
ATOM 628 O O . ALA A 1 80 ? -21.231 3.018 10.276 1.00 48.09 80 ALA A O 1
#

Radius of gyration: 20.75 Å; Cα contacts (8 Å, |Δi|>4): 53; chains: 1; bounding box: 45×49×55 Å

Mean predicted aligned error: 10.46 Å

Secondary structure (DSSP, 8-state):
------PPP-GGGG-----PPPHHHHHHHHHHHHHHHGGGHHHHHHHHHHHHHHTT-HHHHHHHHHHHHHHH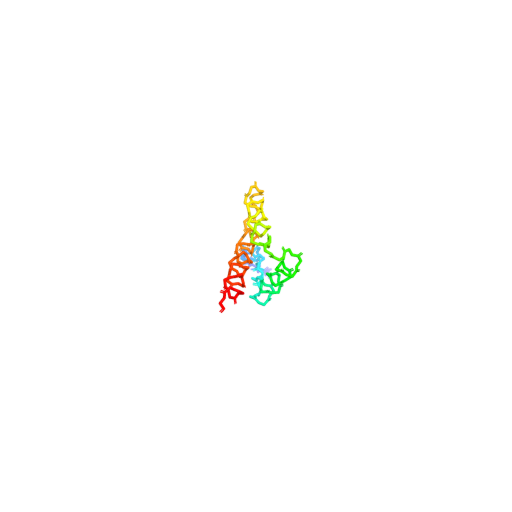HHHHTT--